Protein AF-Q9ST12-F1 (afdb_monomer_lite)

Structure (mmCIF, N/CA/C/O backbone):
data_AF-Q9ST12-F1
#
_entry.id   AF-Q9ST12-F1
#
loop_
_atom_site.group_PDB
_atom_site.id
_atom_site.type_symbol
_atom_site.label_atom_id
_atom_site.label_alt_id
_atom_site.label_comp_id
_atom_site.label_asym_id
_atom_site.label_entity_id
_atom_site.label_seq_id
_atom_site.pdbx_PDB_ins_code
_atom_site.Cartn_x
_atom_site.Cartn_y
_atom_site.Cartn_z
_atom_site.occupancy
_atom_site.B_iso_or_equiv
_atom_site.auth_seq_id
_atom_site.auth_comp_id
_atom_site.auth_asym_id
_atom_site.auth_atom_id
_atom_site.pdbx_PDB_model_num
ATOM 1 N N . MET A 1 1 ? -39.082 -13.218 41.035 1.00 60.91 1 MET A N 1
ATOM 2 C CA . MET A 1 1 ? -38.621 -13.312 39.627 1.00 60.91 1 MET A CA 1
ATOM 3 C C . MET A 1 1 ? -38.044 -12.009 39.056 1.00 60.91 1 MET A C 1
ATOM 5 O O . MET A 1 1 ? -37.224 -12.094 38.158 1.00 60.91 1 MET A O 1
ATOM 9 N N . LYS A 1 2 ? -38.380 -10.815 39.581 1.00 64.31 2 LYS A N 1
ATOM 10 C CA . LYS A 1 2 ? -37.839 -9.527 39.085 1.00 64.31 2 LYS A CA 1
ATOM 11 C C . LYS A 1 2 ? -36.313 -9.372 39.233 1.00 64.31 2 LYS A C 1
ATOM 13 O O . LYS A 1 2 ? -35.673 -8.852 38.331 1.00 64.31 2 LYS A O 1
ATOM 18 N N . SER A 1 3 ? -35.739 -9.871 40.333 1.00 72.88 3 SER A N 1
ATOM 19 C CA . SER A 1 3 ? -34.292 -9.776 40.608 1.00 72.88 3 SER A CA 1
ATOM 20 C C . SER A 1 3 ? -33.435 -10.575 39.611 1.00 72.88 3 SER A C 1
ATOM 22 O O . SER A 1 3 ? -32.464 -10.058 39.069 1.00 72.88 3 SER A O 1
ATOM 24 N N . ALA A 1 4 ? -33.853 -11.801 39.276 1.00 79.88 4 ALA A N 1
ATOM 25 C CA . ALA A 1 4 ? -33.141 -12.646 38.313 1.00 79.88 4 ALA A CA 1
ATOM 26 C C . ALA A 1 4 ? -33.152 -12.056 36.892 1.00 79.88 4 ALA A C 1
ATOM 28 O O . ALA A 1 4 ? -32.147 -12.116 36.192 1.00 79.88 4 ALA A O 1
ATOM 29 N N . ILE A 1 5 ? -34.268 -11.437 36.493 1.00 84.25 5 ILE A N 1
ATOM 30 C CA . ILE A 1 5 ? -34.392 -10.758 35.195 1.00 84.25 5 ILE A CA 1
ATOM 31 C C . ILE A 1 5 ? -33.437 -9.560 35.125 1.00 84.25 5 IL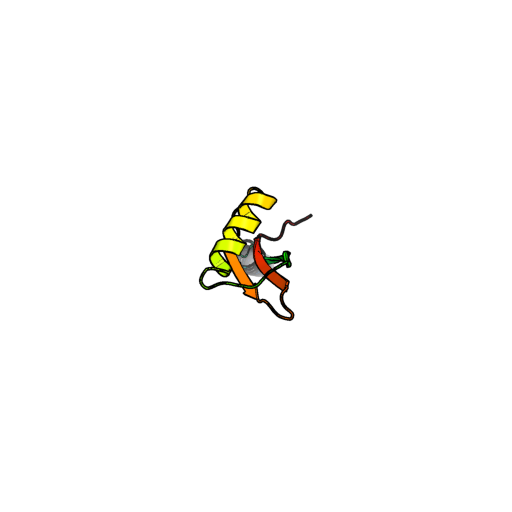E A C 1
ATOM 33 O O . ILE A 1 5 ? -32.776 -9.362 34.110 1.00 84.25 5 ILE A O 1
ATOM 37 N N . TYR A 1 6 ? -33.319 -8.795 36.214 1.00 81.25 6 TYR A N 1
ATOM 38 C CA . TYR A 1 6 ? -32.417 -7.645 36.274 1.00 81.25 6 TYR A CA 1
ATOM 39 C C . TYR A 1 6 ? -30.948 -8.064 36.156 1.00 81.25 6 TYR A C 1
ATOM 41 O O . TYR A 1 6 ? -30.201 -7.486 35.371 1.00 81.25 6 TYR A O 1
ATOM 49 N N . ALA A 1 7 ? -30.557 -9.124 36.871 1.00 84.50 7 ALA A N 1
ATOM 50 C CA . ALA A 1 7 ? -29.215 -9.687 36.775 1.00 84.50 7 ALA A CA 1
ATOM 51 C C . ALA A 1 7 ? -28.900 -10.154 35.343 1.00 84.50 7 ALA A C 1
ATOM 53 O O . ALA A 1 7 ? -27.847 -9.816 34.806 1.00 84.50 7 ALA A O 1
ATOM 54 N N . LEU A 1 8 ? -29.833 -10.864 34.698 1.00 84.06 8 LEU A N 1
ATOM 55 C CA . LEU A 1 8 ? -29.656 -11.368 33.335 1.00 84.06 8 LEU A CA 1
ATOM 56 C C . LEU A 1 8 ? -29.439 -10.233 32.321 1.00 84.06 8 LEU A C 1
ATOM 58 O O . LEU A 1 8 ? -28.543 -10.310 31.484 1.00 84.06 8 LEU A O 1
ATOM 62 N N . LEU A 1 9 ? -30.228 -9.159 32.424 1.00 83.44 9 LEU A N 1
ATOM 63 C CA . LEU A 1 9 ? -30.097 -7.992 31.553 1.00 83.44 9 LEU A CA 1
ATOM 64 C C . LEU A 1 9 ? -28.747 -7.295 31.755 1.00 83.44 9 LEU A C 1
ATOM 66 O O . LEU A 1 9 ? -28.072 -7.005 30.770 1.00 83.44 9 LEU A O 1
ATOM 70 N N . CYS A 1 10 ? -28.305 -7.093 33.000 1.00 84.00 10 CYS A N 1
ATOM 71 C CA . CYS A 1 10 ? -26.993 -6.506 33.288 1.00 84.00 10 CYS A CA 1
ATOM 72 C C . CYS A 1 10 ? -25.845 -7.302 32.651 1.00 84.00 10 CYS A C 1
ATOM 74 O O . CYS A 1 10 ? -24.962 -6.705 32.039 1.00 84.00 10 CYS A O 1
ATOM 76 N N . PHE A 1 11 ? -25.878 -8.637 32.730 1.00 81.62 11 PHE A N 1
ATOM 77 C CA . PHE A 1 11 ? -24.876 -9.479 32.072 1.00 81.62 11 PHE A CA 1
ATOM 78 C C . PHE A 1 11 ? -24.876 -9.297 30.549 1.00 81.62 11 PHE A C 1
ATOM 80 O O . PHE A 1 11 ? -23.810 -9.130 29.959 1.00 81.62 11 PHE A O 1
ATOM 87 N N . ILE A 1 12 ? -26.051 -9.258 29.913 1.00 82.44 12 ILE A N 1
ATOM 88 C CA . ILE A 1 12 ? -26.163 -9.048 28.461 1.00 82.44 12 ILE A CA 1
ATOM 89 C C . ILE A 1 12 ? -25.599 -7.677 28.061 1.00 82.44 12 ILE A C 1
ATOM 91 O O . ILE A 1 12 ? -24.854 -7.592 27.084 1.00 82.44 12 ILE A O 1
ATOM 95 N N . PHE A 1 13 ? -25.893 -6.615 28.818 1.00 77.69 13 PHE A N 1
ATOM 96 C CA . PHE A 1 13 ? -25.373 -5.272 28.542 1.00 77.69 13 PHE A CA 1
ATOM 97 C C . PHE A 1 13 ? -23.850 -5.186 28.699 1.00 77.69 13 PHE A C 1
ATOM 99 O O . PHE A 1 13 ? -23.197 -4.590 27.845 1.00 77.69 13 PHE A O 1
ATOM 106 N N . ILE A 1 14 ? -23.266 -5.811 29.726 1.00 78.56 14 ILE A N 1
ATOM 107 C CA . ILE A 1 14 ? -21.807 -5.817 29.936 1.00 78.56 14 ILE A CA 1
ATOM 108 C C . ILE A 1 14 ? -21.101 -6.559 28.794 1.00 78.56 14 ILE A C 1
ATOM 110 O O . ILE A 1 14 ? -20.143 -6.045 28.218 1.00 78.56 14 ILE A O 1
ATOM 114 N N . VAL A 1 15 ? -21.609 -7.736 28.414 1.00 74.62 15 VAL A N 1
ATOM 115 C CA . VAL A 1 15 ? -21.033 -8.533 27.319 1.00 74.62 15 VAL A CA 1
ATOM 116 C C . VAL A 1 15 ? -21.190 -7.816 25.972 1.00 74.62 15 VAL A C 1
ATOM 118 O O . VAL A 1 15 ? -20.245 -7.770 25.188 1.00 74.62 15 VAL A O 1
ATOM 121 N N . SER A 1 16 ? -22.343 -7.190 25.718 1.00 69.69 16 SER A N 1
ATOM 122 C CA . SER A 1 16 ? -22.599 -6.461 24.465 1.00 69.69 16 SER A CA 1
ATOM 123 C C . SER A 1 16 ? -21.740 -5.199 24.330 1.00 69.69 16 SER A C 1
ATOM 125 O O . SER A 1 16 ? -21.276 -4.892 23.234 1.00 69.69 16 SER A O 1
ATOM 127 N N . SER A 1 17 ? -21.491 -4.491 25.438 1.00 66.62 17 SER A N 1
ATOM 128 C CA . SER A 1 17 ? -20.613 -3.311 25.469 1.00 66.62 17 SER A CA 1
ATOM 129 C C . SER A 1 17 ? -19.171 -3.671 25.102 1.00 66.62 17 SER A C 1
ATOM 131 O O . SER A 1 17 ? -18.547 -2.981 24.300 1.00 66.62 17 SER A O 1
ATOM 133 N N . HIS A 1 18 ? -18.665 -4.795 25.622 1.00 61.31 18 HIS A N 1
ATOM 134 C CA . HIS A 1 18 ? -17.309 -5.262 25.324 1.00 61.31 18 HIS A CA 1
ATOM 135 C C . HIS A 1 18 ? -17.117 -5.674 23.859 1.00 61.31 18 HIS A C 1
ATOM 137 O O . HIS A 1 18 ? -16.055 -5.433 23.289 1.00 61.31 18 HIS A O 1
ATOM 143 N N . VAL A 1 19 ? -18.130 -6.273 23.228 1.00 60.62 19 VAL A N 1
ATOM 144 C CA . VAL A 1 19 ? -18.044 -6.678 21.815 1.00 60.62 19 VAL A CA 1
ATOM 145 C C . VAL A 1 19 ? -18.005 -5.461 20.881 1.00 60.62 19 VAL A C 1
ATOM 147 O O . VAL A 1 19 ? -17.238 -5.460 1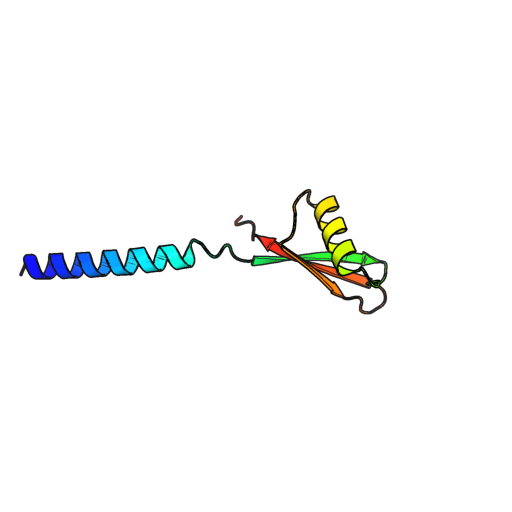9.918 1.00 60.62 19 VAL A O 1
ATOM 150 N N . GLN A 1 20 ? -18.752 -4.393 21.185 1.00 52.62 20 GLN A N 1
ATOM 151 C CA . GLN A 1 20 ? -18.736 -3.169 20.369 1.00 52.62 20 GLN A CA 1
ATOM 152 C C . GLN A 1 20 ? -17.391 -2.428 20.421 1.00 52.62 20 GLN A C 1
ATOM 154 O O . GLN A 1 20 ? -16.971 -1.852 19.417 1.00 52.62 20 GLN A O 1
ATOM 159 N N . GLU A 1 21 ? -16.682 -2.468 21.552 1.00 51.66 21 GLU A N 1
ATOM 160 C CA . GLU A 1 21 ? -15.380 -1.806 21.710 1.00 51.66 21 GLU A CA 1
ATOM 161 C C . GLU A 1 21 ? -14.274 -2.463 20.857 1.00 51.66 21 GLU A C 1
ATOM 163 O O . GLU A 1 21 ? -13.384 -1.780 20.341 1.00 51.66 21 GLU A O 1
ATOM 168 N N . VAL A 1 22 ? -14.369 -3.780 20.631 1.00 54.38 22 VAL A N 1
ATOM 169 C CA . VAL A 1 22 ? -13.415 -4.546 19.809 1.00 54.38 22 VAL A CA 1
ATOM 170 C C . VAL A 1 22 ? -13.623 -4.296 18.309 1.00 54.38 22 VAL A C 1
ATOM 172 O O . VAL A 1 22 ? -12.645 -4.175 17.569 1.00 54.38 22 VAL A O 1
ATOM 175 N N . GLU A 1 23 ? -14.867 -4.150 17.842 1.00 52.16 23 GLU A N 1
ATOM 176 C CA . GLU A 1 23 ? -15.145 -3.863 16.425 1.00 52.16 23 GLU A CA 1
ATOM 177 C C . GLU A 1 23 ? -14.973 -2.380 16.054 1.00 52.16 23 GLU A C 1
ATOM 179 O O . GLU A 1 23 ? -14.594 -2.069 14.923 1.00 52.16 23 GLU A O 1
ATOM 184 N N . ALA A 1 24 ? -15.185 -1.448 16.990 1.00 53.88 24 ALA A N 1
ATOM 185 C CA . ALA A 1 24 ? -15.100 -0.011 16.713 1.00 53.88 24 ALA A CA 1
ATOM 186 C C . ALA A 1 24 ? -13.668 0.490 16.437 1.00 53.88 24 ALA A C 1
ATOM 188 O O . ALA A 1 24 ? -13.488 1.493 15.739 1.00 53.88 24 ALA A O 1
ATOM 189 N N . ASN A 1 25 ? -12.637 -0.187 16.957 1.00 53.72 25 ASN A N 1
ATOM 190 C CA . ASN A 1 25 ? -11.257 0.304 16.873 1.00 53.72 25 ASN A CA 1
ATOM 191 C C . ASN A 1 25 ? -10.454 -0.260 15.683 1.00 53.72 25 ASN A C 1
ATOM 193 O O . ASN A 1 25 ? -9.417 0.290 15.303 1.00 53.72 25 ASN A O 1
ATOM 197 N N . LEU A 1 26 ? -10.955 -1.304 15.018 1.00 56.88 26 LEU A N 1
ATOM 198 C CA . LEU A 1 26 ? -10.404 -1.776 13.748 1.00 56.88 26 LEU A CA 1
ATOM 199 C C . LEU A 1 26 ? -10.981 -0.939 12.604 1.00 56.88 26 LEU A C 1
ATOM 201 O O . LEU A 1 26 ? -11.914 -1.331 11.903 1.00 56.88 26 LEU A O 1
ATOM 205 N N . ARG A 1 27 ? -10.398 0.247 12.384 1.00 65.44 27 ARG A N 1
ATOM 206 C CA . ARG A 1 27 ? -10.650 1.002 11.147 1.00 65.44 27 ARG A CA 1
ATOM 207 C C . ARG A 1 27 ? -10.338 0.084 9.969 1.00 65.44 27 ARG A C 1
ATOM 209 O O . ARG A 1 27 ? -9.176 -0.255 9.762 1.00 65.44 27 ARG A O 1
ATOM 216 N N . LYS A 1 28 ? -11.369 -0.301 9.209 1.00 73.81 28 LYS A N 1
ATOM 217 C CA . LYS A 1 28 ? -11.212 -1.160 8.030 1.00 73.81 28 LYS A CA 1
ATOM 218 C C . LYS A 1 28 ? -10.114 -0.597 7.128 1.00 73.81 28 LYS A C 1
ATOM 220 O O . LYS A 1 28 ? -10.119 0.591 6.785 1.00 73.81 28 LYS A O 1
ATOM 225 N N . THR A 1 29 ? -9.170 -1.457 6.771 1.00 83.19 29 THR A N 1
ATOM 226 C CA . THR A 1 29 ? -8.105 -1.138 5.825 1.00 83.19 29 THR A CA 1
ATOM 227 C C . THR A 1 29 ? -8.629 -1.368 4.414 1.00 83.19 29 THR A C 1
ATOM 229 O O . THR A 1 29 ? -9.186 -2.421 4.117 1.00 83.19 29 THR A O 1
ATOM 232 N N . CYS A 1 30 ? -8.461 -0.378 3.547 1.00 88.56 30 CYS A N 1
ATOM 233 C CA . CYS A 1 30 ? -8.802 -0.445 2.132 1.00 88.56 30 CYS A CA 1
ATOM 234 C C . CYS A 1 30 ? -7.523 -0.403 1.299 1.00 88.56 30 CYS A C 1
ATOM 236 O O . CYS A 1 30 ? -6.530 0.187 1.717 1.00 88.56 30 CYS A O 1
ATOM 238 N N . VAL A 1 31 ? -7.557 -0.985 0.102 1.00 91.81 31 VAL A N 1
ATOM 239 C CA . VAL A 1 31 ? -6.456 -0.880 -0.861 1.00 91.81 31 VAL A CA 1
ATOM 240 C C . VAL A 1 31 ? -6.817 0.168 -1.905 1.00 91.81 31 VAL A C 1
ATOM 242 O O . VAL A 1 31 ? -7.844 0.061 -2.574 1.00 91.81 31 VAL A O 1
ATOM 245 N N . HIS A 1 32 ? -5.976 1.187 -2.039 1.00 92.31 32 HIS A N 1
ATOM 246 C CA . HIS A 1 32 ? -6.064 2.184 -3.092 1.00 92.31 32 HIS A CA 1
ATOM 247 C C . HIS A 1 32 ? -4.997 1.902 -4.147 1.00 92.31 32 HIS A C 1
ATOM 249 O O . HIS A 1 32 ? -3.802 1.926 -3.851 1.00 92.31 32 HIS A O 1
ATOM 255 N N . ARG A 1 33 ? -5.441 1.633 -5.375 1.00 91.38 33 ARG A N 1
ATOM 256 C CA . ARG A 1 33 ? -4.567 1.276 -6.491 1.00 91.38 33 ARG A CA 1
ATOM 257 C C . ARG A 1 33 ? -4.239 2.495 -7.341 1.00 91.38 33 ARG A C 1
ATOM 259 O O . ARG A 1 33 ? -5.138 3.186 -7.815 1.00 91.38 33 ARG A O 1
ATOM 266 N N . LEU A 1 34 ? -2.952 2.709 -7.579 1.00 88.38 34 LEU A N 1
ATOM 267 C CA . LEU A 1 34 ? -2.421 3.748 -8.448 1.00 88.38 34 LEU A CA 1
ATOM 268 C C . LEU A 1 34 ? -1.509 3.113 -9.495 1.00 88.38 34 LEU A C 1
ATOM 270 O O . LEU A 1 34 ? -0.474 2.540 -9.165 1.00 88.38 34 LEU A O 1
ATOM 274 N N . ASN A 1 35 ? -1.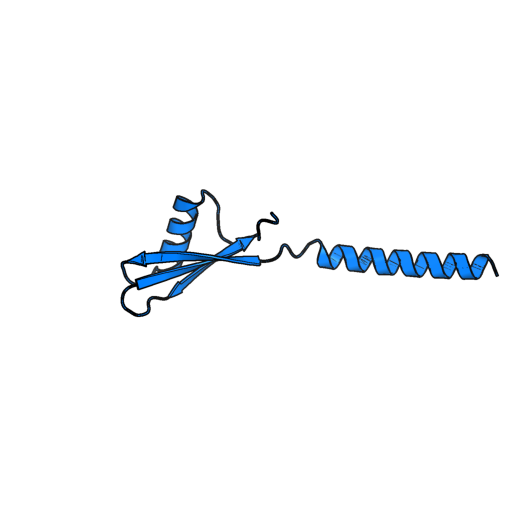878 3.247 -10.766 1.00 87.25 35 ASN A N 1
ATOM 275 C CA . ASN A 1 35 ? -1.111 2.679 -11.869 1.00 87.25 35 ASN A CA 1
ATOM 276 C C . ASN A 1 35 ? -0.390 3.792 -12.627 1.00 87.25 35 ASN A C 1
ATOM 278 O O . ASN A 1 35 ? -0.967 4.849 -12.891 1.00 87.25 35 ASN A O 1
ATOM 282 N N . SER A 1 36 ? 0.859 3.548 -13.007 1.00 81.31 36 SER A N 1
ATOM 283 C CA . SER A 1 36 ? 1.626 4.438 -13.879 1.00 81.31 36 SER A CA 1
ATOM 284 C C . SER A 1 36 ? 2.522 3.635 -14.819 1.00 81.31 36 SER A C 1
ATOM 286 O O . SER A 1 36 ? 2.870 2.491 -14.532 1.00 81.31 36 SER A O 1
ATOM 288 N N . GLY A 1 37 ? 2.947 4.233 -15.933 1.00 80.25 37 GLY A N 1
ATOM 289 C CA . GLY A 1 37 ? 3.982 3.628 -16.778 1.00 80.25 37 GLY A CA 1
ATOM 290 C C . GLY A 1 37 ? 5.302 3.449 -16.016 1.00 80.25 37 GLY A C 1
ATOM 291 O O . GLY A 1 37 ? 5.601 4.228 -15.107 1.00 80.25 37 GLY A O 1
ATOM 292 N N . GLY A 1 38 ? 6.076 2.421 -16.376 1.00 84.31 38 GLY A N 1
ATOM 293 C CA . GLY A 1 38 ? 7.390 2.129 -15.792 1.00 84.31 38 GLY A CA 1
ATOM 294 C C . GLY A 1 38 ? 7.438 0.825 -14.993 1.00 84.31 38 GLY A C 1
ATOM 295 O O . GLY A 1 38 ? 6.518 0.014 -15.030 1.00 84.31 38 GLY A O 1
ATOM 296 N N . SER A 1 39 ? 8.533 0.608 -14.268 1.00 87.88 39 SER A N 1
ATOM 297 C CA . SER A 1 39 ? 8.748 -0.577 -13.429 1.00 87.88 39 SER A CA 1
ATOM 298 C C . SER A 1 39 ? 8.970 -0.203 -11.967 1.00 87.88 39 SER A C 1
ATOM 300 O O . SER A 1 39 ? 9.350 0.924 -11.653 1.00 87.88 39 SER A O 1
ATOM 302 N N . CYS A 1 40 ? 8.773 -1.161 -11.063 1.00 88.00 40 CYS A N 1
ATOM 303 C CA . CYS A 1 40 ? 9.231 -1.023 -9.688 1.00 88.00 40 CYS A CA 1
ATOM 304 C C . CYS A 1 40 ? 10.760 -1.111 -9.692 1.00 88.00 40 CYS A C 1
ATOM 306 O O . CYS A 1 40 ? 11.324 -2.157 -10.003 1.00 88.00 40 CYS A O 1
ATOM 308 N N . GLY A 1 41 ? 11.438 0.005 -9.421 1.00 86.62 41 GLY A N 1
ATOM 309 C CA . GLY A 1 41 ? 12.879 0.005 -9.175 1.00 86.62 41 GLY A CA 1
ATOM 310 C C . GLY A 1 41 ? 13.214 -0.585 -7.801 1.00 86.62 41 GLY A C 1
ATOM 311 O O . GLY A 1 41 ? 12.338 -1.077 -7.088 1.00 86.62 41 GLY A O 1
ATOM 312 N N . LYS A 1 42 ? 14.480 -0.458 -7.379 1.00 89.19 42 LYS A N 1
ATOM 313 C CA . LYS A 1 42 ? 14.934 -0.874 -6.035 1.00 89.19 42 LYS A CA 1
ATOM 314 C C . LYS A 1 42 ? 14.159 -0.183 -4.901 1.00 89.19 42 LYS A C 1
ATOM 316 O O . LYS A 1 42 ? 13.984 -0.775 -3.844 1.00 89.19 42 LYS A O 1
ATOM 321 N N . SER A 1 43 ? 13.663 1.030 -5.152 1.00 91.00 43 SER A N 1
ATOM 322 C CA . SER A 1 43 ? 12.893 1.847 -4.204 1.00 91.00 43 SER A CA 1
ATOM 323 C C . SER A 1 43 ? 11.398 1.919 -4.539 1.00 91.00 43 SER A C 1
ATOM 325 O O . SER A 1 43 ? 10.706 2.810 -4.056 1.00 91.00 43 SER A O 1
ATOM 327 N N . GLY A 1 44 ? 10.873 0.983 -5.343 1.00 89.38 44 GLY A N 1
ATOM 328 C CA . GLY A 1 44 ? 9.515 1.072 -5.891 1.00 89.38 44 GLY A CA 1
ATOM 329 C C . GLY A 1 44 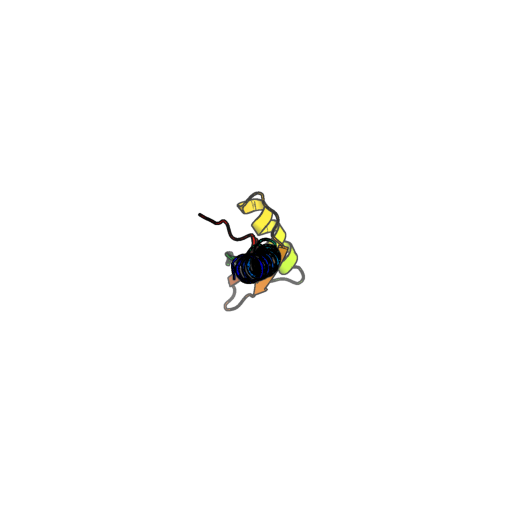? 8.407 1.243 -4.844 1.00 89.38 44 GLY A C 1
ATOM 330 O O . GLY A 1 44 ? 7.441 1.954 -5.103 1.00 89.38 44 GLY A O 1
ATOM 331 N N . GLN A 1 45 ? 8.548 0.651 -3.652 1.00 90.88 45 GLN A N 1
ATOM 332 C CA . GLN A 1 45 ? 7.598 0.866 -2.550 1.00 90.88 45 GLN A CA 1
ATOM 333 C C . GLN A 1 45 ? 7.601 2.320 -2.062 1.00 90.88 45 GLN A C 1
ATOM 335 O O . GLN A 1 45 ? 6.541 2.938 -1.989 1.00 90.88 45 GLN A O 1
ATOM 340 N N . HIS A 1 46 ? 8.779 2.890 -1.798 1.00 93.06 46 HIS A N 1
ATOM 341 C CA . HIS A 1 46 ? 8.903 4.275 -1.344 1.00 93.06 46 HIS A CA 1
ATOM 342 C C . HIS A 1 46 ? 8.438 5.266 -2.419 1.00 93.06 46 HIS A C 1
ATOM 344 O O . HIS A 1 46 ? 7.737 6.231 -2.120 1.00 93.06 46 HIS A O 1
ATOM 350 N N . ASP A 1 47 ? 8.735 4.977 -3.689 1.00 92.88 47 ASP A N 1
ATOM 351 C CA . ASP A 1 47 ? 8.246 5.768 -4.819 1.00 92.88 47 ASP A CA 1
ATOM 352 C C . ASP A 1 47 ? 6.711 5.743 -4.897 1.00 92.88 47 ASP A C 1
ATOM 354 O O . ASP A 1 47 ? 6.087 6.763 -5.190 1.00 92.88 47 ASP A O 1
ATOM 358 N N . CYS A 1 48 ? 6.087 4.592 -4.624 1.00 93.12 48 CYS A N 1
ATOM 359 C CA . CYS A 1 48 ? 4.633 4.461 -4.553 1.00 93.12 48 CYS A CA 1
ATOM 360 C C . CYS A 1 48 ? 4.035 5.233 -3.368 1.00 93.12 48 CYS A C 1
ATOM 362 O O . CYS A 1 48 ? 3.004 5.882 -3.535 1.00 93.12 48 CYS A O 1
ATOM 364 N N . GLU A 1 49 ? 4.671 5.215 -2.195 1.00 93.56 49 GLU A N 1
ATOM 365 C CA . GLU A 1 49 ? 4.234 5.996 -1.028 1.00 93.56 49 GLU A CA 1
ATOM 366 C C . GLU A 1 49 ? 4.320 7.504 -1.284 1.00 93.56 49 GLU A C 1
ATOM 368 O O . GLU A 1 49 ? 3.371 8.244 -1.000 1.00 93.56 49 GLU A O 1
ATOM 373 N N . ALA A 1 50 ? 5.426 7.963 -1.876 1.00 93.12 50 ALA A N 1
ATOM 374 C CA . ALA A 1 50 ? 5.606 9.353 -2.279 1.00 93.12 50 ALA A CA 1
ATOM 375 C C . ALA A 1 50 ? 4.582 9.757 -3.351 1.00 93.12 50 ALA A C 1
ATOM 377 O O . ALA A 1 50 ? 3.959 10.816 -3.252 1.00 93.12 50 ALA A O 1
ATOM 378 N N . PHE A 1 51 ? 4.345 8.888 -4.340 1.00 92.31 51 PHE A N 1
ATOM 379 C CA . PHE A 1 51 ? 3.349 9.114 -5.385 1.00 92.31 51 PHE A CA 1
ATOM 380 C C . PHE A 1 51 ? 1.928 9.205 -4.820 1.00 92.31 51 PHE A C 1
ATOM 382 O O . PHE A 1 51 ? 1.187 10.128 -5.159 1.00 92.31 51 PHE A O 1
ATOM 389 N N . TYR A 1 52 ? 1.559 8.294 -3.918 1.00 92.81 52 TYR A N 1
ATOM 390 C CA . TYR A 1 52 ? 0.271 8.325 -3.230 1.00 92.81 52 TYR A CA 1
ATOM 391 C C . TYR A 1 52 ? 0.098 9.616 -2.424 1.00 92.81 52 TYR A C 1
ATOM 393 O O . TYR A 1 52 ? -0.937 10.282 -2.533 1.00 92.81 52 TYR A O 1
ATOM 401 N N . THR A 1 53 ? 1.127 10.001 -1.666 1.00 94.12 53 THR A N 1
ATOM 402 C CA . THR A 1 53 ? 1.119 11.223 -0.851 1.00 94.12 53 THR A CA 1
ATOM 403 C C . THR A 1 53 ? 0.950 12.464 -1.721 1.00 94.12 53 THR A C 1
ATOM 405 O O . THR A 1 53 ? 0.118 13.313 -1.416 1.00 94.12 53 THR A O 1
ATOM 408 N N . ASN A 1 54 ? 1.652 12.537 -2.854 1.00 94.00 54 ASN A N 1
ATOM 409 C CA . ASN A 1 54 ? 1.529 13.638 -3.806 1.00 94.00 54 ASN A CA 1
ATOM 410 C C . ASN A 1 54 ? 0.129 13.726 -4.445 1.00 94.00 54 ASN A C 1
ATOM 412 O O . ASN A 1 54 ? -0.393 14.820 -4.631 1.00 94.00 54 ASN A O 1
ATOM 416 N N . LYS A 1 55 ? -0.500 12.586 -4.765 1.00 91.25 55 LYS A N 1
ATOM 417 C CA . LYS A 1 55 ? -1.823 12.555 -5.414 1.00 91.25 55 LYS A CA 1
ATOM 418 C C . LYS A 1 55 ? -2.984 12.827 -4.468 1.00 91.25 55 LYS A C 1
ATOM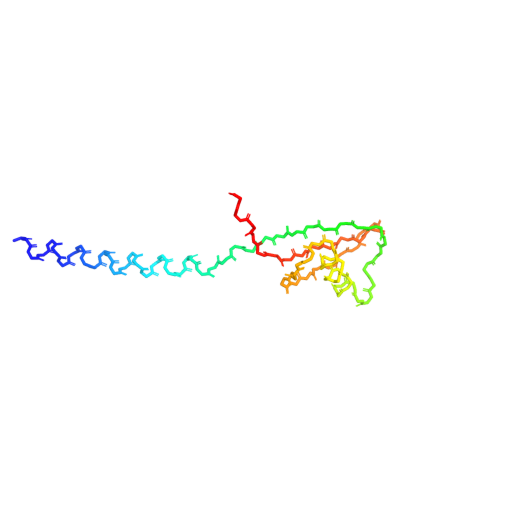 420 O O . LYS A 1 55 ? -3.984 13.402 -4.889 1.00 91.25 55 LYS A O 1
ATOM 425 N N . THR A 1 56 ? -2.881 12.382 -3.221 1.00 89.62 56 THR A N 1
ATOM 426 C CA . THR A 1 56 ? -4.008 12.399 -2.274 1.00 89.62 56 THR A CA 1
ATOM 427 C C . THR A 1 56 ? -3.840 13.402 -1.138 1.00 89.62 56 THR A C 1
ATOM 429 O O . THR A 1 56 ? -4.800 13.635 -0.402 1.00 89.62 56 THR A O 1
ATOM 432 N N . ASN A 1 57 ? -2.648 13.992 -0.983 1.00 91.88 57 ASN A N 1
ATOM 433 C CA . ASN A 1 57 ? -2.242 14.786 0.182 1.00 91.88 57 ASN A CA 1
ATOM 434 C C . ASN A 1 57 ? -2.435 14.040 1.519 1.00 91.88 57 ASN A C 1
ATOM 436 O O . ASN A 1 57 ? -2.642 14.652 2.564 1.00 91.88 57 ASN A O 1
ATOM 440 N N . GLN A 1 58 ? -2.397 12.705 1.492 1.00 89.06 58 GLN A N 1
ATOM 441 C CA . GLN A 1 58 ? -2.560 11.839 2.659 1.00 89.06 58 GLN A CA 1
ATOM 442 C C . GLN A 1 58 ? -1.464 10.779 2.689 1.00 89.06 58 GLN A C 1
ATOM 444 O O . GLN A 1 58 ? -0.958 10.361 1.651 1.00 89.06 58 GLN A O 1
ATOM 449 N N . LYS A 1 59 ? -1.130 10.296 3.888 1.00 90.94 59 LYS A N 1
ATOM 450 C CA . LYS A 1 59 ? -0.162 9.212 4.063 1.00 90.94 59 LYS A CA 1
ATOM 451 C C . LYS A 1 59 ? -0.877 7.858 4.083 1.00 90.94 59 LYS A C 1
ATOM 453 O O . LYS A 1 59 ? -1.817 7.669 4.857 1.00 90.94 59 LYS A O 1
ATOM 458 N N . ALA A 1 60 ? -0.435 6.931 3.237 1.00 92.19 60 ALA A N 1
ATOM 459 C CA . ALA A 1 60 ? -0.831 5.526 3.318 1.00 92.19 60 ALA A CA 1
ATOM 460 C C . ALA A 1 60 ? -0.143 4.837 4.511 1.00 92.19 60 ALA A C 1
ATOM 462 O O . ALA A 1 60 ? 0.853 5.334 5.034 1.00 92.19 60 ALA A O 1
ATOM 463 N N . PHE A 1 61 ? -0.665 3.693 4.947 1.00 91.88 61 PHE A N 1
ATOM 464 C CA . PHE A 1 61 ? -0.007 2.868 5.963 1.00 91.88 61 PHE A CA 1
ATOM 465 C C . PHE A 1 61 ? 1.266 2.221 5.420 1.00 91.88 61 PHE A C 1
ATOM 467 O O . PHE A 1 61 ? 2.302 2.255 6.072 1.00 91.88 61 PHE A O 1
ATOM 474 N N . TYR A 1 62 ? 1.158 1.645 4.227 1.00 91.38 62 TYR A N 1
ATOM 475 C CA . TYR A 1 62 ? 2.253 1.105 3.432 1.00 91.38 62 TYR A CA 1
ATOM 476 C C . TYR A 1 62 ? 1.785 1.014 1.979 1.00 91.38 62 TYR A C 1
ATOM 478 O O . TYR A 1 62 ? 0.576 0.977 1.713 1.00 91.38 62 TYR A O 1
ATOM 486 N N . CYS A 1 63 ? 2.724 0.939 1.041 1.00 93.75 63 CYS A N 1
ATOM 487 C CA . CYS A 1 63 ? 2.414 0.627 -0.350 1.00 93.75 63 CYS A CA 1
ATOM 488 C C . CYS A 1 63 ? 3.230 -0.559 -0.852 1.00 93.75 63 CYS A C 1
ATOM 490 O O . CYS A 1 63 ? 4.432 -0.667 -0.616 1.00 93.75 63 CYS A O 1
ATOM 492 N N . ASN A 1 64 ? 2.572 -1.428 -1.611 1.00 93.50 64 ASN A N 1
ATOM 493 C CA . ASN A 1 64 ? 3.223 -2.469 -2.385 1.00 93.50 64 ASN A CA 1
ATOM 494 C C . ASN A 1 64 ? 3.433 -1.985 -3.813 1.00 93.50 64 ASN A C 1
ATOM 496 O O . ASN A 1 64 ? 2.583 -1.298 -4.376 1.00 93.50 64 ASN A O 1
ATOM 500 N N . CYS A 1 65 ? 4.562 -2.371 -4.399 1.00 93.81 65 CYS A N 1
ATOM 501 C CA . CYS A 1 65 ? 4.870 -2.096 -5.791 1.00 93.81 65 CYS A CA 1
ATOM 502 C C . CYS A 1 65 ? 5.002 -3.425 -6.528 1.00 93.81 65 CYS A C 1
ATOM 504 O O . CYS A 1 65 ? 5.820 -4.265 -6.154 1.00 93.81 65 CYS A O 1
ATOM 506 N N . THR A 1 66 ? 4.219 -3.606 -7.587 1.00 92.62 66 THR A N 1
ATOM 507 C CA . THR A 1 66 ? 4.417 -4.693 -8.551 1.00 92.62 66 THR A CA 1
ATOM 508 C C . THR A 1 66 ? 4.553 -4.107 -9.945 1.00 92.62 66 THR A C 1
ATOM 510 O O . THR A 1 66 ? 3.988 -3.055 -10.240 1.00 92.62 66 THR A O 1
ATOM 513 N N . SER A 1 67 ? 5.335 -4.747 -10.814 1.00 90.06 67 SER A N 1
ATOM 514 C CA . SER A 1 67 ? 5.459 -4.265 -12.189 1.00 90.06 67 SER A CA 1
ATOM 515 C C . SER A 1 67 ? 5.437 -5.342 -13.267 1.00 90.06 67 SER A C 1
ATOM 517 O O . SER A 1 67 ? 6.432 -5.518 -13.979 1.00 90.06 67 SER A O 1
ATOM 519 N N . PRO A 1 68 ? 4.322 -6.078 -13.410 1.00 85.56 68 PRO A N 1
ATOM 520 C CA . PRO A 1 68 ? 4.109 -6.915 -14.580 1.00 85.56 68 PRO A CA 1
ATOM 521 C C . PRO A 1 68 ? 3.995 -6.058 -15.856 1.00 85.56 68 PRO A C 1
ATOM 523 O O . PRO A 1 68 ? 3.533 -4.917 -15.832 1.00 85.56 68 PRO A O 1
ATOM 526 N N . PHE A 1 69 ? 4.438 -6.609 -16.991 1.00 82.88 69 PHE A N 1
ATOM 527 C CA . PHE A 1 69 ? 4.253 -6.027 -18.333 1.00 82.88 69 PHE A CA 1
ATOM 528 C C . PHE A 1 69 ? 4.731 -4.567 -18.505 1.00 82.88 69 PHE A C 1
ATOM 530 O O . PHE A 1 69 ? 4.096 -3.785 -19.209 1.00 82.88 69 PHE A O 1
ATOM 537 N N . ARG A 1 70 ? 5.850 -4.177 -17.869 1.00 81.69 70 ARG A N 1
ATOM 538 C CA . ARG A 1 70 ? 6.416 -2.804 -17.925 1.00 81.69 70 ARG A CA 1
ATOM 539 C C . ARG A 1 70 ? 5.460 -1.696 -17.444 1.00 81.69 70 ARG A C 1
ATOM 541 O O . ARG A 1 70 ? 5.621 -0.532 -17.814 1.00 81.69 70 ARG A O 1
ATOM 548 N N . THR A 1 71 ? 4.478 -2.058 -16.627 1.00 86.75 71 THR A N 1
ATOM 549 C CA . THR A 1 71 ? 3.568 -1.115 -15.972 1.00 86.75 71 THR A CA 1
ATOM 550 C C . THR A 1 71 ? 3.782 -1.198 -14.473 1.00 86.75 71 THR A C 1
ATOM 552 O O . THR A 1 71 ? 3.894 -2.295 -13.939 1.00 86.75 71 THR A O 1
ATOM 555 N N . ARG A 1 72 ? 3.842 -0.060 -13.782 1.00 89.81 72 ARG A N 1
ATOM 556 C CA . ARG A 1 72 ? 4.023 0.014 -12.333 1.00 89.81 72 ARG A CA 1
ATOM 557 C C . ARG A 1 72 ? 2.655 0.096 -11.666 1.00 89.81 72 ARG A C 1
ATOM 559 O O . ARG A 1 72 ? 1.897 1.034 -11.911 1.00 89.81 72 ARG A O 1
ATOM 566 N N . TYR A 1 73 ? 2.378 -0.859 -10.794 1.00 93.00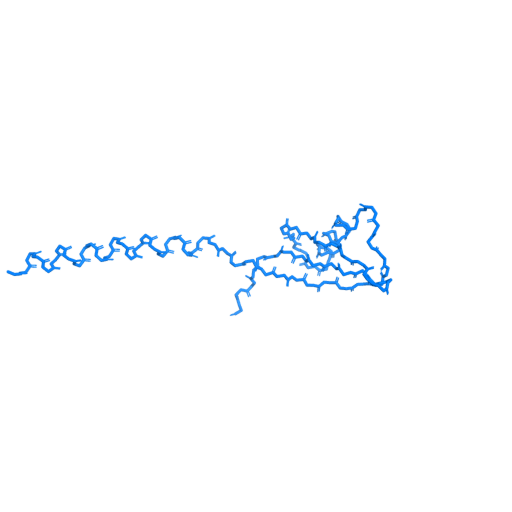 73 TYR A N 1
ATOM 567 C CA . TYR A 1 73 ? 1.168 -0.943 -9.991 1.00 93.00 73 TYR A CA 1
ATOM 568 C C . TYR A 1 73 ? 1.533 -0.687 -8.534 1.00 93.00 73 TYR A C 1
ATOM 570 O O . TYR A 1 73 ? 2.284 -1.453 -7.926 1.00 93.00 73 TYR A O 1
ATOM 578 N N . CYS A 1 74 ? 0.998 0.399 -7.990 1.00 93.50 74 CYS A N 1
ATOM 579 C CA . CYS A 1 74 ? 1.115 0.755 -6.588 1.00 93.50 74 CYS A CA 1
ATOM 580 C C . CYS A 1 74 ? -0.190 0.397 -5.877 1.00 93.50 74 CYS A C 1
ATOM 582 O O . CYS A 1 74 ? -1.214 1.037 -6.114 1.00 93.50 74 CYS A O 1
ATOM 584 N N . ASP A 1 75 ? -0.152 -0.591 -4.990 1.00 94.56 75 ASP A N 1
ATOM 585 C CA . ASP A 1 75 ? -1.284 -0.968 -4.144 1.00 94.56 75 ASP A CA 1
ATOM 586 C C . ASP A 1 75 ? -1.022 -0.454 -2.721 1.00 94.56 75 ASP A C 1
ATOM 588 O O . ASP A 1 75 ? -0.221 -1.019 -1.976 1.00 94.56 75 ASP A O 1
ATOM 592 N N . CYS A 1 76 ? -1.671 0.653 -2.355 1.00 93.81 76 CYS A N 1
ATOM 593 C CA . CYS A 1 76 ? -1.465 1.346 -1.083 1.00 93.81 76 CYS A CA 1
ATOM 594 C C . CYS A 1 76 ? -2.563 1.016 -0.071 1.00 93.81 76 CYS A C 1
ATOM 596 O O . CYS A 1 76 ? -3.748 1.208 -0.344 1.00 93.81 76 CYS A O 1
ATOM 598 N N . ALA A 1 77 ? -2.178 0.565 1.121 1.00 92.75 77 ALA A N 1
ATOM 599 C CA . ALA A 1 77 ? -3.098 0.313 2.221 1.00 92.75 77 ALA A CA 1
ATOM 600 C C . ALA A 1 77 ? -3.461 1.626 2.922 1.00 92.75 77 ALA A C 1
ATOM 602 O O . ALA A 1 77 ? -2.595 2.362 3.396 1.00 92.75 77 ALA A O 1
ATOM 603 N N . ILE A 1 78 ? -4.752 1.926 3.004 1.00 91.44 78 ILE A N 1
ATOM 604 C CA . ILE A 1 78 ? -5.283 3.187 3.524 1.00 91.44 78 ILE A CA 1
ATOM 605 C C . ILE A 1 78 ? -6.436 2.926 4.488 1.00 91.44 78 ILE A C 1
ATOM 607 O O . ILE A 1 78 ? -7.013 1.840 4.523 1.00 91.44 78 ILE A O 1
ATOM 611 N N . LYS A 1 79 ? -6.820 3.943 5.260 1.00 87.56 79 LYS A N 1
ATOM 612 C CA . LYS A 1 79 ? -8.077 3.893 6.015 1.00 87.56 79 LYS A CA 1
ATOM 613 C C . LYS A 1 79 ? -9.231 3.931 5.019 1.00 87.56 79 LYS A C 1
ATOM 615 O O . LYS A 1 79 ? -9.285 4.841 4.191 1.00 87.56 79 LYS A O 1
ATOM 620 N N . CYS A 1 80 ? -10.151 2.973 5.098 1.00 82.06 80 CYS A N 1
ATOM 621 C CA . CYS A 1 80 ? -11.378 3.044 4.318 1.00 82.06 80 CYS A CA 1
ATOM 622 C C . CYS A 1 80 ? -12.104 4.352 4.642 1.00 82.06 80 CYS A C 1
ATOM 624 O O . CYS A 1 80 ? -12.377 4.651 5.808 1.00 82.06 80 CYS A O 1
ATOM 626 N N . LYS A 1 81 ? -12.431 5.129 3.609 1.00 69.94 81 LYS A N 1
ATOM 627 C CA . LYS A 1 81 ? -13.364 6.238 3.760 1.00 69.94 81 LYS A CA 1
ATOM 628 C C . LYS A 1 81 ? -14.760 5.624 3.779 1.00 69.94 81 LYS A C 1
ATOM 630 O O . LYS A 1 81 ? -15.228 5.152 2.747 1.00 69.94 81 LYS A O 1
ATOM 635 N N . VAL A 1 82 ? -15.374 5.561 4.959 1.00 61.78 82 VAL A N 1
ATOM 636 C CA . VAL A 1 82 ? -16.806 5.256 5.065 1.00 61.78 82 VAL A CA 1
ATOM 637 C C . VAL A 1 82 ? -17.515 6.416 4.373 1.00 61.78 82 VAL A C 1
ATOM 639 O O . VAL A 1 82 ? -17.296 7.571 4.745 1.00 61.78 82 VAL A O 1
ATOM 642 N N . ARG A 1 83 ? -18.198 6.115 3.270 1.00 51.69 83 ARG A N 1
ATOM 643 C CA . ARG A 1 83 ? -18.905 7.101 2.454 1.00 51.69 83 ARG A CA 1
ATOM 644 C C . ARG A 1 83 ? -20.302 7.315 3.005 1.00 51.69 83 ARG A C 1
ATOM 646 O O . ARG A 1 83 ? -20.890 6.303 3.444 1.00 51.69 83 ARG A O 1
#

Secondary structure (DSSP, 8-state):
-HHHHHHHHHHHHHHHHHHHHHHHS---EEEEEEEEES---TTHHHHHHHHHHHHHSS--SEEEEE-GGGEEEEEEEEE----

Foldseek 3Di:
DVVVVVVVVVVVVVVVVVVCVVVVPPQDKDKDKDKDAAAQDPCNFVVLQVVCCVVPVDGFPTWDWGADPRMIIITTIHRDDPD

InterPro domains:
  IPR003614 Knottins-like [SM00505] (29-80)
  IPR010682 Plant self-incompatibility response [PF06876] (13-77)
  IPR036574 Knottin, scorpion toxin-like superfamily [SSF57095] (25-77)

Organism: Brassica campestris (NCBI:txid3711)

Sequence (83 aa):
MKSAIYALLCFIFIVSSHVQEVEANLRKTCVHRLNSGGSCGKSGQHDCEAFYTNKTNQKAFYCNCTSPFRTRYCDCAIKCKVR

Radius of gyration: 22.35 Å; chains: 1; bounding box: 54×28×59 Å

pLDDT: mean 82.03, std 12.86, range [51.66, 94.56]